Protein AF-A0A7P0TAF7-F1 (afdb_monomer)

Sequence (126 aa):
MALRSAQGDGPTSGHWDGGAEKADFNAKRKKKVAEIHQALNSDPTDVAALRRMAISEGGLLTDEIRRKVWPKLLNVNANDPPPISGKNLRQMSKDYQQVLLDVRRSLRRFPPGHEERRIAKGNRSL

pLDDT: mean 79.85, std 18.71, range [35.69, 97.56]

InterPro domains:
  IPR035969 Rab-GAP-TBC domain superfamily [SSF47923] (37-112)
  IPR045913 GTPase-activating protein TBC20/Gyp8-like [PTHR20913] (26-116)

Secondary structure (DSSP, 8-state):
---PPPPPPPP------HHHHHHHHHHHHHHHHHHHHHHHHSSS--HHHHHHHHHSTT-S--HHHHHHHHHHHTT--TTSPPPPPPTTHHHH-TTHHHHHHHHHHHGGGSPTTSSHHHHHHHSS--

Solvent-accessible surface area (backbone atoms only — not comparable to full-atom values): 8163 Å² total; per-residue (Å²): 139,83,85,79,82,81,84,79,86,74,83,81,78,82,77,79,70,69,62,62,61,55,52,51,51,51,51,52,51,53,52,52,52,52,53,52,52,48,28,68,69,36,88,74,58,37,59,69,56,50,51,52,46,48,73,37,88,80,31,66,86,43,69,76,54,40,72,62,47,49,34,63,76,68,72,46,68,85,87,63,73,77,80,82,75,61,96,54,54,67,82,72,37,88,54,42,69,58,53,53,53,53,52,64,68,47,53,82,76,52,67,90,92,64,61,67,75,54,57,62,59,71,70,67,79,117

Nearest PDB structures (foldseek):
  4hl4-assembly1_A  TM=9.612E-01  e=1.415E-11  Homo sapiens

Structure (mmCIF, N/CA/C/O backbone):
data_AF-A0A7P0TAF7-F1
#
_entry.id   AF-A0A7P0TAF7-F1
#
loop_
_atom_site.group_PDB
_atom_site.id
_atom_site.type_symbol
_atom_site.label_atom_id
_atom_site.label_alt_id
_atom_site.label_comp_id
_atom_site.label_asym_id
_atom_site.label_entity_id
_atom_site.label_seq_id
_atom_site.pdbx_PDB_ins_code
_atom_site.Cartn_x
_atom_site.Cartn_y
_atom_site.Cartn_z
_atom_site.occupancy
_atom_site.B_iso_or_equiv
_atom_site.auth_seq_id
_atom_site.auth_comp_id
_atom_site.auth_asym_id
_atom_site.auth_atom_id
_atom_site.pdbx_PDB_model_num
ATOM 1 N N . MET A 1 1 ? -11.643 -6.475 80.744 1.00 41.31 1 MET A N 1
ATOM 2 C CA . MET A 1 1 ? -10.727 -6.248 79.605 1.00 41.31 1 MET A CA 1
ATOM 3 C C . MET A 1 1 ? -11.207 -7.115 78.451 1.00 41.31 1 MET A C 1
ATOM 5 O O . MET A 1 1 ? -11.115 -8.328 78.553 1.00 41.31 1 MET A O 1
ATOM 9 N N . ALA A 1 2 ? -11.825 -6.516 77.430 1.00 43.91 2 ALA A N 1
ATOM 10 C CA . ALA A 1 2 ? -12.377 -7.231 76.279 1.00 43.91 2 ALA A CA 1
ATOM 11 C C . ALA A 1 2 ? -11.394 -7.147 75.102 1.00 43.91 2 ALA A C 1
ATOM 13 O O . ALA A 1 2 ? -11.045 -6.050 74.665 1.00 43.91 2 ALA A O 1
ATOM 14 N N . LEU A 1 3 ? -10.938 -8.300 74.610 1.00 43.75 3 LEU A N 1
ATOM 15 C CA . LEU A 1 3 ? -10.128 -8.416 73.398 1.00 43.75 3 LEU A CA 1
ATOM 16 C C . LEU A 1 3 ? -11.034 -8.249 72.169 1.00 43.75 3 LEU A C 1
ATOM 18 O O . LEU A 1 3 ? -11.874 -9.099 71.886 1.00 43.75 3 LEU A O 1
ATOM 22 N N . ARG A 1 4 ? -10.868 -7.138 71.443 1.00 44.16 4 ARG A N 1
ATOM 23 C CA . ARG A 1 4 ? -11.457 -6.936 70.111 1.00 44.16 4 ARG A CA 1
ATOM 24 C C . ARG A 1 4 ? -10.593 -7.666 69.085 1.00 44.16 4 ARG A C 1
ATOM 26 O O . ARG A 1 4 ? -9.424 -7.331 68.923 1.00 44.16 4 ARG A O 1
ATOM 33 N N . SER A 1 5 ? -11.181 -8.650 68.409 1.00 48.62 5 SER A N 1
ATOM 34 C CA . SER A 1 5 ? -10.584 -9.304 67.241 1.00 48.62 5 SER A CA 1
ATOM 35 C C . SER A 1 5 ? -10.609 -8.342 66.053 1.00 48.62 5 SER A C 1
ATOM 37 O O . SER A 1 5 ? -11.649 -7.759 65.749 1.00 48.62 5 SER A O 1
ATOM 39 N N . ALA A 1 6 ? -9.458 -8.153 65.410 1.00 51.94 6 ALA A N 1
ATOM 40 C CA . ALA A 1 6 ? -9.327 -7.398 64.172 1.00 51.94 6 ALA A CA 1
ATOM 41 C C . ALA A 1 6 ? -9.612 -8.332 62.988 1.00 51.94 6 ALA A C 1
ATOM 43 O O . ALA A 1 6 ? -8.895 -9.310 62.779 1.00 51.94 6 ALA A O 1
ATOM 44 N N . GLN A 1 7 ? -10.669 -8.037 62.235 1.00 47.78 7 GLN A N 1
ATOM 45 C CA . GLN A 1 7 ? -10.949 -8.674 60.953 1.00 47.78 7 GLN A CA 1
ATOM 46 C C . GLN A 1 7 ? -10.041 -8.021 59.901 1.00 47.78 7 GLN A C 1
ATOM 48 O O . GLN A 1 7 ? -10.075 -6.805 59.730 1.00 47.78 7 GLN A O 1
ATOM 53 N N . GLY A 1 8 ? -9.185 -8.814 59.255 1.00 44.53 8 GLY A N 1
ATOM 54 C CA . GLY A 1 8 ? -8.350 -8.364 58.145 1.00 44.53 8 GLY A CA 1
ATOM 55 C C . GLY A 1 8 ? -9.128 -8.393 56.832 1.00 44.53 8 GLY A C 1
ATOM 56 O O . GLY A 1 8 ? -9.609 -9.453 56.433 1.00 44.53 8 GLY A O 1
ATOM 57 N N . ASP A 1 9 ? -9.220 -7.245 56.167 1.00 51.16 9 ASP A N 1
ATOM 58 C CA . ASP A 1 9 ? -9.657 -7.141 54.777 1.00 51.16 9 ASP A CA 1
ATOM 59 C C . ASP A 1 9 ? -8.516 -7.599 53.855 1.00 51.16 9 ASP A C 1
ATOM 61 O O . ASP A 1 9 ? -7.428 -7.019 53.834 1.00 51.16 9 ASP A O 1
ATOM 65 N N . GLY A 1 10 ? -8.751 -8.689 53.123 1.00 48.09 10 GLY A N 1
ATOM 66 C CA . GLY A 1 10 ? -7.841 -9.196 52.096 1.00 48.09 10 GLY A CA 1
ATOM 67 C C . GLY A 1 10 ? -7.939 -8.387 50.794 1.00 48.09 10 GLY A C 1
ATOM 68 O O . GLY A 1 10 ? -8.992 -7.818 50.499 1.00 48.09 10 GLY A O 1
ATOM 69 N N . PRO A 1 11 ? -6.867 -8.336 49.983 1.00 53.59 11 PRO A N 1
ATOM 70 C CA . PRO A 1 11 ? -6.842 -7.539 48.767 1.00 53.59 11 PRO A CA 1
ATOM 71 C C . PRO A 1 11 ? -7.738 -8.172 47.698 1.00 53.59 11 PRO A C 1
ATOM 73 O O . PRO A 1 11 ? -7.643 -9.365 47.398 1.00 53.59 11 PRO A O 1
ATOM 76 N N . THR A 1 12 ? -8.605 -7.354 47.108 1.00 55.69 12 THR A N 1
ATOM 77 C CA . THR A 1 12 ? -9.433 -7.710 45.959 1.00 55.69 12 THR A CA 1
ATOM 78 C C . THR A 1 12 ? -8.539 -8.138 44.795 1.00 55.69 12 THR A C 1
ATOM 80 O O . THR A 1 12 ? -7.756 -7.366 44.245 1.00 55.69 12 THR A O 1
ATOM 83 N N . SER A 1 13 ? -8.640 -9.417 44.437 1.00 52.50 13 SER A N 1
ATOM 84 C CA . SER A 1 13 ? -8.044 -9.987 43.233 1.00 52.50 13 SER A CA 1
ATOM 85 C C . SER A 1 13 ? -8.578 -9.235 42.011 1.00 52.50 13 SER A C 1
ATOM 87 O O . SER A 1 13 ? -9.760 -9.331 41.681 1.00 52.50 13 SER A O 1
ATOM 89 N N . GLY A 1 14 ? -7.711 -8.451 41.367 1.00 51.97 14 GLY A N 1
ATOM 90 C CA . GLY A 1 14 ? -7.989 -7.800 40.092 1.00 51.97 14 GLY A CA 1
ATOM 91 C C . GLY A 1 14 ? -8.228 -8.852 39.014 1.00 51.97 14 GLY A C 1
ATOM 92 O O . GLY A 1 14 ? -7.288 -9.397 38.438 1.00 51.97 14 GLY A O 1
ATOM 93 N N . HIS A 1 15 ? -9.499 -9.155 38.768 1.00 50.22 15 HIS A N 1
ATOM 94 C CA . HIS A 1 15 ? -9.947 -9.921 37.618 1.00 50.22 15 HIS A CA 1
ATOM 95 C C . HIS A 1 15 ? -9.732 -9.064 36.366 1.00 50.22 15 HIS A C 1
ATOM 97 O O . HIS A 1 15 ? -10.482 -8.126 36.105 1.00 50.22 15 HIS A O 1
ATOM 103 N N . TRP A 1 16 ? -8.665 -9.345 35.621 1.00 59.88 16 TRP A N 1
ATOM 104 C CA . TRP A 1 16 ? -8.382 -8.680 34.353 1.00 59.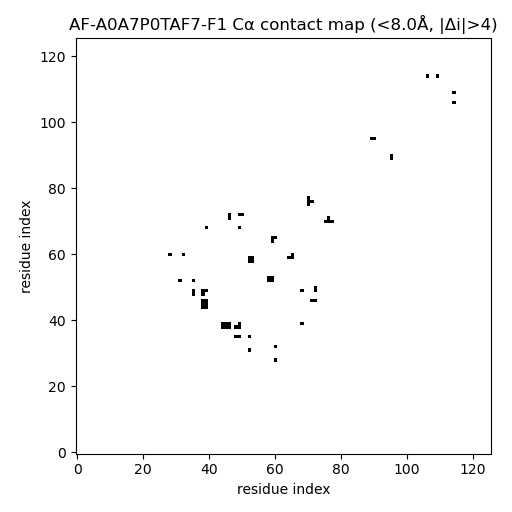88 16 TRP A CA 1
ATOM 105 C C . TRP A 1 16 ? -9.403 -9.135 33.299 1.00 59.88 16 TRP A C 1
ATOM 107 O O . TRP A 1 16 ? -9.260 -10.203 32.703 1.00 59.88 16 TRP A O 1
ATOM 117 N N . ASP A 1 17 ? -10.443 -8.327 33.080 1.00 60.41 17 ASP A N 1
ATOM 118 C CA . ASP A 1 17 ? -11.443 -8.522 32.024 1.00 60.41 17 ASP A CA 1
ATOM 119 C C . ASP A 1 17 ? -10.858 -8.168 30.642 1.00 60.41 17 ASP A C 1
ATOM 121 O O . ASP A 1 17 ? -11.115 -7.119 30.054 1.00 60.41 17 ASP A O 1
ATOM 125 N N . GLY A 1 18 ? -10.030 -9.065 30.100 1.00 60.56 18 GLY A N 1
ATOM 126 C CA . GLY A 1 18 ? -9.445 -8.933 28.758 1.00 60.56 18 GLY A CA 1
ATOM 127 C C . GLY A 1 18 ? -10.444 -9.121 27.602 1.00 60.56 18 GLY A C 1
ATOM 128 O O . GLY A 1 18 ? -10.039 -9.127 26.434 1.00 60.56 18 GLY A O 1
ATOM 129 N N . GLY A 1 19 ? -11.735 -9.332 27.890 1.00 66.94 19 GLY A N 1
ATOM 130 C CA . GLY A 1 19 ? -12.793 -9.489 26.890 1.00 66.94 19 GLY A CA 1
ATOM 131 C C . GLY A 1 19 ? -13.282 -8.152 26.330 1.00 66.94 19 GLY A C 1
ATOM 132 O O . GLY A 1 19 ? -13.412 -8.004 25.110 1.00 66.94 19 GLY A O 1
ATOM 133 N N . ALA A 1 20 ? -13.486 -7.165 27.206 1.00 70.94 20 ALA A N 1
ATOM 134 C CA . ALA A 1 20 ? -13.972 -5.837 26.837 1.00 70.94 20 ALA A CA 1
ATOM 135 C C . ALA A 1 20 ? -12.989 -5.082 25.919 1.00 70.94 20 ALA A C 1
ATOM 137 O O . ALA A 1 20 ? -13.394 -4.513 24.901 1.00 70.94 20 ALA A O 1
ATOM 138 N N . GLU A 1 21 ? -11.685 -5.157 26.203 1.00 69.56 21 GLU A N 1
ATOM 139 C CA . GLU A 1 21 ? -10.643 -4.476 25.417 1.00 69.56 21 GLU A CA 1
ATOM 140 C C . GLU A 1 21 ? -10.536 -5.014 23.978 1.00 69.56 21 GLU A C 1
ATOM 142 O O . GLU A 1 21 ? -10.385 -4.252 23.018 1.00 69.56 21 GLU A O 1
ATOM 147 N N . LYS A 1 22 ? -10.677 -6.335 23.788 1.00 74.50 22 LYS A N 1
ATOM 148 C CA . LYS A 1 22 ? -10.657 -6.959 22.451 1.00 74.50 22 LYS A CA 1
ATOM 149 C C . LYS A 1 22 ? -11.869 -6.564 21.607 1.00 74.50 22 LYS A C 1
ATOM 151 O O . LYS A 1 22 ? -11.740 -6.391 20.390 1.00 74.50 22 LYS A O 1
ATOM 156 N N . ALA A 1 23 ? -13.041 -6.442 22.229 1.00 81.19 23 ALA A N 1
ATOM 157 C CA . ALA A 1 23 ? -14.263 -6.030 21.546 1.00 81.19 23 ALA A CA 1
ATOM 158 C C . ALA A 1 23 ? -14.165 -4.574 21.060 1.00 81.19 23 ALA A C 1
ATOM 160 O O . ALA A 1 23 ? -14.461 -4.302 19.891 1.00 81.19 23 ALA A O 1
ATOM 161 N N . ASP A 1 24 ? -13.668 -3.673 21.912 1.00 85.81 24 ASP A N 1
ATOM 162 C CA . ASP A 1 24 ? -13.436 -2.265 21.570 1.00 85.81 24 ASP A CA 1
ATOM 163 C C . ASP A 1 24 ? -12.419 -2.116 20.424 1.00 85.81 24 ASP A C 1
ATOM 165 O O . ASP A 1 24 ? -12.668 -1.420 19.435 1.00 85.81 24 ASP A O 1
ATOM 169 N N . PHE A 1 25 ? -11.315 -2.869 20.466 1.00 86.06 25 PHE A N 1
ATOM 170 C CA . PHE A 1 25 ? -10.330 -2.875 19.382 1.00 86.06 25 PHE A CA 1
ATOM 171 C C . PHE A 1 25 ? -10.929 -3.312 18.033 1.00 86.06 25 PHE A C 1
ATOM 173 O O . PHE A 1 25 ? -10.682 -2.693 16.993 1.00 86.06 25 PHE A O 1
ATOM 180 N N . ASN A 1 26 ? -11.758 -4.361 18.024 1.00 91.38 26 ASN A N 1
ATOM 181 C CA . ASN A 1 26 ? -12.410 -4.824 16.800 1.00 91.38 26 ASN A CA 1
ATOM 182 C C . ASN A 1 26 ? -13.432 -3.799 16.273 1.00 91.38 26 ASN A C 1
ATOM 184 O O . ASN A 1 26 ? -13.522 -3.580 15.063 1.00 91.38 26 ASN A O 1
ATOM 188 N N . ALA A 1 27 ? -14.168 -3.129 17.164 1.00 93.19 27 ALA A N 1
ATOM 189 C CA . ALA A 1 27 ? -15.086 -2.053 16.795 1.00 93.19 27 ALA A CA 1
ATOM 190 C C . ALA A 1 27 ? -14.341 -0.872 16.147 1.00 93.19 27 ALA A C 1
ATOM 192 O O . ALA A 1 27 ? -14.708 -0.440 15.048 1.00 93.19 27 ALA A O 1
ATOM 193 N N . LYS A 1 28 ? -13.234 -0.423 16.755 1.00 93.00 28 LYS A N 1
ATOM 194 C CA . LYS A 1 28 ? -12.336 0.603 16.195 1.00 93.00 28 LYS A CA 1
ATOM 195 C C . LYS A 1 28 ? -11.817 0.208 14.814 1.00 93.00 28 LYS A C 1
ATOM 197 O O . LYS A 1 28 ? -11.870 1.008 13.878 1.00 93.00 28 LYS A O 1
ATOM 202 N N . ARG A 1 29 ? -11.384 -1.047 14.648 1.00 94.06 29 ARG A N 1
ATOM 203 C CA . ARG A 1 29 ? -10.916 -1.577 13.359 1.00 94.06 29 ARG A CA 1
ATOM 204 C C . ARG A 1 29 ? -12.012 -1.534 12.292 1.00 94.06 29 ARG A C 1
ATOM 206 O O . ARG A 1 29 ? -11.754 -1.059 11.189 1.00 94.06 29 ARG A O 1
ATOM 213 N N . LYS A 1 30 ? -13.229 -1.989 12.606 1.00 95.12 30 LYS A N 1
ATOM 214 C CA . LYS A 1 30 ? -14.374 -1.965 11.675 1.00 95.12 30 LYS A CA 1
ATOM 215 C C . LYS A 1 30 ? -14.733 -0.542 11.249 1.00 95.12 30 LYS A C 1
ATOM 217 O O . LYS A 1 30 ? -14.908 -0.297 10.057 1.00 95.12 30 LYS A O 1
ATOM 222 N N . LYS A 1 31 ? -14.775 0.398 12.198 1.00 95.75 31 LYS A N 1
ATOM 223 C CA . LYS A 1 31 ? -15.021 1.820 11.917 1.00 95.75 31 LYS A CA 1
ATOM 224 C C . LYS A 1 31 ? -13.962 2.396 10.973 1.00 95.75 31 LYS A C 1
ATOM 226 O O . LYS A 1 31 ? -14.305 2.988 9.955 1.00 95.75 31 LYS A O 1
ATOM 231 N N . LYS A 1 32 ? -12.682 2.129 11.247 1.00 95.94 32 LYS A N 1
ATOM 232 C CA . LYS A 1 32 ? -11.558 2.561 10.403 1.00 95.94 32 LYS A CA 1
ATOM 233 C C . LYS A 1 32 ? -11.651 2.016 8.973 1.00 95.94 32 LYS A C 1
ATOM 235 O O . LYS A 1 32 ? -11.397 2.757 8.028 1.00 95.94 32 LYS A O 1
ATOM 240 N N . VAL A 1 33 ? -12.045 0.752 8.792 1.00 96.44 33 VAL A N 1
ATOM 241 C CA . VAL A 1 33 ? -12.296 0.180 7.454 1.00 96.44 33 VAL A CA 1
ATOM 242 C C . VAL A 1 33 ? -13.398 0.955 6.726 1.00 96.44 33 VAL A C 1
ATOM 244 O O . VAL A 1 33 ? -13.202 1.338 5.573 1.00 96.44 33 VAL A O 1
ATOM 247 N N . ALA A 1 34 ? -14.526 1.216 7.391 1.00 96.62 34 ALA A N 1
ATOM 248 C CA . ALA A 1 34 ? -15.650 1.934 6.794 1.00 96.62 34 ALA A CA 1
ATOM 249 C C . ALA A 1 34 ? -15.262 3.354 6.347 1.00 96.62 34 ALA A C 1
ATOM 251 O O . ALA A 1 34 ? -1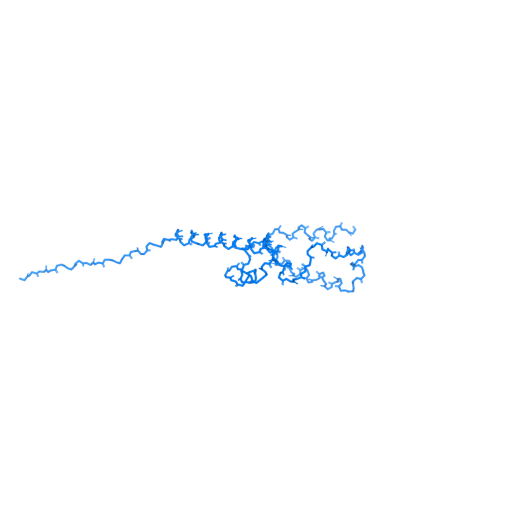5.546 3.730 5.213 1.00 96.62 34 ALA A O 1
ATOM 252 N N . GLU A 1 35 ? -14.539 4.102 7.185 1.00 96.50 35 GLU A N 1
ATOM 253 C CA . GLU A 1 35 ? -14.060 5.453 6.858 1.00 96.50 35 GLU A CA 1
ATOM 254 C C . GLU A 1 35 ? -13.094 5.458 5.664 1.00 96.50 35 GLU A C 1
ATOM 256 O O . GLU A 1 35 ? -13.190 6.313 4.785 1.00 96.50 35 GLU A O 1
ATOM 261 N N . ILE A 1 36 ? -12.189 4.474 5.579 1.00 96.94 36 ILE A N 1
ATOM 262 C CA . ILE A 1 36 ? -11.281 4.346 4.430 1.00 96.94 36 ILE A CA 1
ATOM 263 C C . ILE A 1 36 ? -12.067 4.069 3.143 1.00 96.94 36 ILE A C 1
ATOM 265 O O . ILE A 1 36 ? -11.775 4.663 2.105 1.00 96.94 36 ILE A O 1
ATOM 269 N N . HIS A 1 37 ? -13.062 3.179 3.191 1.00 96.81 37 HIS A N 1
ATOM 270 C CA . HIS A 1 37 ? -13.911 2.900 2.033 1.00 96.81 37 HIS A CA 1
ATOM 271 C C . HIS A 1 37 ? -14.746 4.108 1.621 1.00 96.81 37 HIS A C 1
ATOM 273 O O . HIS A 1 37 ? -14.869 4.367 0.427 1.00 96.81 37 HIS A O 1
ATOM 279 N N . GLN A 1 38 ? -15.271 4.860 2.587 1.00 97.25 38 GLN A N 1
ATOM 280 C CA . GLN A 1 38 ? -15.983 6.103 2.322 1.00 97.25 38 GLN A CA 1
ATOM 281 C C . GLN A 1 38 ? -15.074 7.097 1.591 1.00 97.25 38 GLN A C 1
ATOM 283 O O . GLN A 1 38 ? -15.424 7.538 0.504 1.00 97.25 38 GLN A O 1
ATOM 288 N N . ALA A 1 39 ? -13.875 7.364 2.119 1.00 96.81 39 ALA A N 1
ATOM 289 C CA . ALA A 1 39 ? -12.919 8.287 1.506 1.00 96.81 39 ALA A CA 1
ATOM 290 C C . ALA A 1 39 ? -12.481 7.861 0.092 1.00 96.81 39 ALA A C 1
ATOM 292 O O . ALA A 1 39 ? -12.291 8.712 -0.777 1.00 96.81 39 ALA A O 1
ATOM 293 N N . LEU A 1 40 ? -12.331 6.550 -0.149 1.00 94.75 40 LEU A N 1
ATOM 294 C CA . LEU A 1 40 ? -12.013 5.994 -1.471 1.00 94.75 40 LEU A CA 1
ATOM 295 C C . LEU A 1 40 ? -13.143 6.177 -2.491 1.00 94.75 40 LEU A C 1
ATOM 297 O O . LEU A 1 40 ? -12.850 6.323 -3.676 1.00 94.75 40 LEU A O 1
ATOM 301 N N . ASN A 1 41 ? -14.397 6.126 -2.040 1.00 95.25 41 ASN A N 1
ATOM 302 C CA . ASN A 1 41 ? -15.584 6.189 -2.893 1.00 95.25 41 ASN A CA 1
ATOM 303 C C . ASN A 1 41 ? -16.147 7.615 -3.048 1.00 95.25 41 ASN A C 1
ATOM 305 O O . ASN A 1 41 ? -17.085 7.801 -3.818 1.00 95.25 41 ASN A O 1
ATOM 309 N N . SER A 1 42 ? -15.608 8.603 -2.328 1.00 95.31 42 SER A N 1
ATOM 310 C CA . SER A 1 42 ? -15.939 10.019 -2.523 1.00 95.31 42 SER A CA 1
ATOM 311 C C . SER A 1 42 ? -15.504 10.518 -3.904 1.00 95.31 42 SER A C 1
ATOM 313 O O . SER A 1 42 ? -14.486 10.066 -4.438 1.00 95.31 42 SER A O 1
ATOM 315 N N . ASP A 1 43 ? -16.238 11.498 -4.436 1.00 90.69 43 ASP A N 1
ATOM 316 C CA . ASP A 1 43 ? -15.902 12.204 -5.673 1.00 90.69 43 ASP A CA 1
ATOM 317 C C . ASP A 1 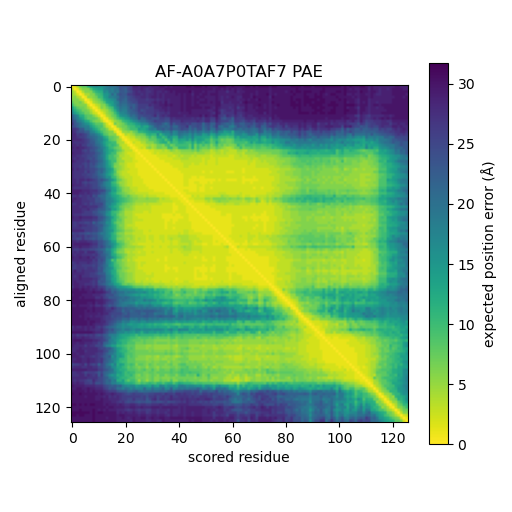43 ? -15.806 13.725 -5.419 1.00 90.69 43 ASP A C 1
ATOM 319 O O . ASP A 1 43 ? -16.829 14.354 -5.133 1.00 90.69 43 ASP A O 1
ATOM 323 N N . PRO A 1 44 ? -14.600 14.329 -5.448 1.00 90.88 44 PRO A N 1
ATOM 324 C CA . PRO A 1 44 ? -13.299 13.686 -5.648 1.00 90.88 44 PRO A CA 1
ATOM 325 C C . PRO A 1 44 ? -12.880 12.818 -4.446 1.00 90.88 44 PRO A C 1
ATOM 327 O O . PRO A 1 44 ? -13.326 13.025 -3.316 1.00 90.88 44 PRO A O 1
ATOM 330 N N . THR A 1 45 ? -11.979 11.854 -4.675 1.00 93.88 45 THR A N 1
ATOM 331 C CA . THR A 1 45 ? -11.432 10.991 -3.609 1.00 93.88 45 THR A CA 1
ATOM 332 C C . THR A 1 45 ? -10.848 11.837 -2.473 1.00 93.88 45 THR A C 1
ATOM 334 O O . THR A 1 45 ? -9.990 12.688 -2.714 1.00 93.88 45 THR A O 1
ATOM 337 N N . ASP A 1 46 ? -11.237 11.563 -1.223 1.00 96.75 46 ASP A N 1
ATOM 338 C CA . ASP A 1 46 ? -10.742 12.309 -0.058 1.00 96.75 46 ASP A CA 1
ATOM 339 C C . ASP A 1 46 ? -9.340 11.823 0.350 1.00 96.75 46 ASP A C 1
ATOM 341 O O . ASP A 1 46 ? -9.136 11.060 1.300 1.00 96.75 46 ASP A O 1
ATOM 345 N N . VAL A 1 47 ? -8.331 12.277 -0.396 1.00 96.38 47 VAL A N 1
ATOM 346 C CA . VAL A 1 47 ? -6.919 11.948 -0.150 1.00 96.38 47 VAL A CA 1
ATOM 347 C C . VAL A 1 47 ? -6.457 12.451 1.225 1.00 96.38 47 VAL A C 1
ATOM 349 O O . VAL A 1 47 ? -5.600 11.825 1.855 1.00 96.38 47 VAL A O 1
ATOM 352 N N . ALA A 1 48 ? -7.031 13.546 1.734 1.00 97.00 48 ALA A N 1
ATOM 353 C CA . ALA A 1 48 ? -6.684 14.080 3.046 1.00 97.00 48 ALA A CA 1
ATOM 354 C C . ALA A 1 48 ? -7.120 13.128 4.170 1.00 97.00 48 ALA A C 1
ATOM 356 O O . ALA A 1 48 ? -6.328 12.856 5.078 1.00 97.00 48 ALA A O 1
ATOM 357 N N . ALA A 1 49 ? -8.329 12.564 4.091 1.00 96.81 49 ALA A N 1
ATOM 358 C CA . ALA A 1 49 ? -8.765 11.502 4.993 1.00 96.81 49 ALA A CA 1
ATOM 359 C C . ALA A 1 49 ? -7.870 10.267 4.882 1.00 96.81 49 ALA A C 1
ATOM 361 O O . ALA A 1 49 ? -7.394 9.775 5.905 1.00 96.81 49 ALA A O 1
ATOM 362 N N . LEU A 1 50 ? -7.548 9.814 3.666 1.00 96.75 50 LEU A N 1
ATOM 363 C CA . LEU A 1 50 ? -6.659 8.662 3.470 1.00 96.75 50 LEU A CA 1
ATOM 364 C C . LEU A 1 50 ? -5.283 8.862 4.123 1.00 96.75 50 LEU A C 1
ATOM 366 O O . LEU A 1 50 ? -4.765 7.934 4.749 1.00 96.75 50 LEU A O 1
ATOM 370 N N . ARG A 1 51 ? -4.713 10.074 4.054 1.00 97.56 51 ARG A N 1
ATOM 371 C CA . ARG A 1 51 ? -3.466 10.425 4.758 1.00 97.56 51 ARG A CA 1
ATOM 372 C C . ARG A 1 51 ? -3.623 10.323 6.273 1.00 97.56 51 ARG A C 1
ATOM 374 O O . ARG A 1 51 ? -2.789 9.690 6.917 1.00 97.56 51 ARG A O 1
ATOM 381 N N . ARG A 1 52 ? -4.695 10.890 6.842 1.00 97.56 52 ARG A N 1
ATOM 382 C CA . ARG A 1 52 ? -4.971 10.795 8.288 1.00 97.56 52 ARG A CA 1
ATOM 383 C C . ARG A 1 52 ? -5.102 9.337 8.739 1.00 97.56 52 ARG A C 1
ATOM 385 O O . ARG A 1 52 ? -4.512 8.966 9.749 1.00 97.56 52 ARG A O 1
ATOM 392 N N . MET A 1 53 ? -5.796 8.494 7.970 1.00 96.56 53 MET A N 1
ATOM 393 C CA . MET A 1 53 ? -5.963 7.070 8.298 1.00 96.56 53 MET A CA 1
ATOM 394 C C . MET A 1 53 ? -4.668 6.259 8.171 1.00 96.56 53 MET A C 1
ATOM 396 O O . MET A 1 53 ? -4.474 5.303 8.922 1.00 96.56 53 MET A O 1
ATOM 400 N N . ALA A 1 54 ? -3.787 6.627 7.238 1.00 96.94 54 ALA A N 1
ATOM 401 C CA . ALA A 1 54 ? -2.487 5.984 7.066 1.00 96.94 54 ALA A CA 1
ATOM 402 C C . ALA A 1 54 ? -1.494 6.329 8.190 1.00 96.94 54 ALA A C 1
ATOM 404 O O . ALA A 1 54 ? -0.665 5.488 8.527 1.00 96.94 54 ALA A O 1
ATOM 405 N N . ILE A 1 55 ? -1.587 7.536 8.760 1.00 97.19 55 ILE A N 1
ATOM 406 C CA . ILE A 1 55 ? -0.726 8.011 9.858 1.00 97.19 55 ILE A CA 1
ATOM 407 C C . ILE A 1 55 ? -1.263 7.575 11.228 1.00 97.19 55 ILE A C 1
ATOM 409 O O . ILE A 1 55 ? -0.481 7.347 12.147 1.00 97.19 55 ILE A O 1
ATOM 413 N N . SER A 1 56 ? -2.587 7.456 11.383 1.00 95.81 56 SER A N 1
ATOM 414 C CA . SER A 1 56 ? -3.191 7.044 12.653 1.00 95.81 56 SER A CA 1
ATOM 415 C C . SER A 1 56 ? -2.853 5.598 13.021 1.00 95.81 56 SER A C 1
ATOM 417 O O . SER A 1 56 ? -2.490 4.790 12.166 1.00 95.81 56 SER A O 1
ATOM 419 N N . GLU A 1 57 ? -3.007 5.266 14.305 1.00 94.12 57 GLU A N 1
ATOM 420 C CA . GLU A 1 57 ? -2.635 3.977 14.897 1.00 94.12 57 GLU A CA 1
ATOM 421 C C . GLU A 1 57 ? -3.035 2.762 14.035 1.00 94.12 57 GLU A C 1
ATOM 423 O O . GLU A 1 57 ? -4.141 2.681 13.485 1.00 94.12 57 GLU A O 1
ATOM 428 N N . GLY A 1 58 ? -2.098 1.825 13.868 1.00 92.31 58 GLY A N 1
ATOM 429 C CA . GLY A 1 58 ? -2.260 0.638 13.020 1.00 92.31 58 GLY A CA 1
ATOM 430 C C . GLY A 1 58 ? -2.227 0.904 11.507 1.00 92.31 58 GLY A C 1
ATOM 431 O O . GLY A 1 58 ? -2.269 -0.049 10.729 1.00 92.31 58 GLY A O 1
ATOM 432 N N . GLY A 1 59 ? -2.142 2.167 11.073 1.00 95.94 59 GLY A N 1
ATOM 433 C CA . GLY A 1 59 ? -2.028 2.568 9.672 1.00 95.94 59 GLY A CA 1
ATOM 434 C C . GLY A 1 59 ? -3.120 1.975 8.779 1.00 95.94 59 GLY A C 1
ATOM 435 O O . GLY A 1 59 ? -4.291 1.899 9.154 1.00 95.94 59 GLY A O 1
ATOM 436 N N . LEU A 1 60 ? -2.743 1.539 7.575 1.00 95.88 60 LEU A N 1
ATOM 437 C CA . LEU A 1 60 ? -3.650 0.852 6.653 1.00 95.88 60 LEU A CA 1
ATOM 438 C C . LEU A 1 60 ? -3.727 -0.648 6.978 1.00 95.88 60 LEU A C 1
ATOM 440 O O . LEU A 1 60 ? -2.747 -1.387 6.847 1.00 95.88 60 LEU A O 1
ATOM 444 N N . LEU A 1 61 ? -4.930 -1.082 7.355 1.00 94.25 61 LEU A N 1
ATOM 445 C CA . LEU A 1 61 ? -5.185 -2.328 8.085 1.00 94.25 61 LEU A CA 1
ATOM 446 C C . LEU A 1 61 ? -4.879 -3.623 7.324 1.00 94.25 61 LEU A C 1
ATOM 448 O O . LEU A 1 61 ? -4.560 -4.626 7.956 1.00 94.25 61 LEU A O 1
ATOM 452 N N . THR A 1 62 ? -5.021 -3.637 5.998 1.00 94.88 62 THR A N 1
ATOM 453 C CA . THR A 1 62 ? -4.813 -4.841 5.180 1.00 94.88 62 THR A CA 1
ATOM 454 C C . THR A 1 62 ? -4.156 -4.511 3.849 1.00 94.88 62 THR A C 1
ATOM 456 O O . THR A 1 62 ? -4.208 -3.374 3.369 1.00 94.88 62 THR A O 1
ATOM 459 N N . ASP A 1 63 ? -3.555 -5.523 3.231 1.00 94.50 63 ASP A N 1
ATOM 460 C CA . ASP A 1 63 ? -2.936 -5.420 1.913 1.00 94.50 63 ASP A CA 1
ATOM 461 C C . ASP A 1 63 ? -3.972 -5.033 0.844 1.00 94.50 63 ASP A C 1
ATOM 463 O O . ASP A 1 63 ? -3.671 -4.236 -0.039 1.00 94.50 63 ASP A O 1
ATOM 467 N N . GLU A 1 64 ? -5.213 -5.521 0.950 1.00 94.62 64 GLU A N 1
ATOM 468 C CA . GLU A 1 64 ? -6.339 -5.176 0.063 1.00 94.62 64 GLU A CA 1
ATOM 469 C C . GLU A 1 64 ? -6.603 -3.673 0.056 1.00 94.62 64 GLU A C 1
ATOM 471 O O . GLU A 1 64 ? -6.794 -3.073 -1.003 1.00 94.62 64 GLU A O 1
ATOM 476 N N . ILE A 1 65 ? -6.600 -3.066 1.245 1.00 95.75 65 ILE A N 1
ATOM 477 C CA . ILE A 1 65 ? -6.769 -1.626 1.406 1.00 95.75 65 ILE A CA 1
ATOM 478 C C . ILE A 1 65 ? -5.545 -0.901 0.843 1.00 95.75 65 ILE A C 1
ATOM 480 O O . ILE A 1 65 ? -5.695 0.042 0.067 1.00 95.75 65 ILE A O 1
ATOM 484 N N . ARG A 1 66 ? -4.329 -1.357 1.173 1.00 96.06 66 ARG A N 1
ATOM 485 C CA . ARG A 1 66 ? -3.082 -0.731 0.701 1.00 96.06 66 ARG A CA 1
ATOM 486 C C . ARG A 1 66 ? -2.974 -0.715 -0.822 1.00 96.06 66 ARG A C 1
ATOM 488 O O . ARG A 1 66 ? -2.625 0.325 -1.373 1.00 96.06 66 ARG A O 1
ATOM 495 N N . ARG A 1 67 ? -3.379 -1.793 -1.507 1.00 94.44 67 ARG A N 1
ATOM 496 C CA . ARG A 1 67 ? -3.433 -1.859 -2.981 1.00 94.44 67 ARG A CA 1
ATOM 497 C C . ARG A 1 67 ? -4.294 -0.752 -3.605 1.00 94.44 67 ARG A C 1
ATOM 499 O O . ARG A 1 67 ? -3.984 -0.310 -4.703 1.00 94.44 67 ARG A O 1
ATOM 506 N N . LYS A 1 68 ? -5.347 -0.291 -2.918 1.00 93.62 68 LYS A N 1
ATOM 507 C CA . LYS A 1 68 ? -6.235 0.788 -3.393 1.00 93.62 68 LYS A CA 1
ATOM 508 C C . LYS A 1 68 ? -5.767 2.178 -2.963 1.00 93.62 68 LYS A C 1
ATOM 510 O O . LYS A 1 68 ? -5.851 3.124 -3.738 1.00 93.62 68 LYS A O 1
ATOM 515 N N . VAL A 1 69 ? -5.286 2.305 -1.727 1.00 95.81 69 VAL A N 1
ATOM 516 C CA . VAL A 1 69 ? -4.960 3.600 -1.112 1.00 95.81 69 VAL A CA 1
ATOM 517 C C . VAL A 1 69 ? -3.581 4.114 -1.531 1.00 95.81 69 VAL A C 1
ATOM 519 O O . VAL A 1 69 ? -3.445 5.305 -1.800 1.00 95.81 69 VAL A O 1
ATOM 522 N N . TRP A 1 70 ? -2.557 3.257 -1.625 1.00 96.00 70 TRP A N 1
ATOM 523 C CA . TRP A 1 70 ? -1.198 3.698 -1.971 1.00 96.00 70 TRP A CA 1
ATOM 524 C C . TRP A 1 70 ? -1.106 4.423 -3.319 1.00 96.00 70 TRP A C 1
ATOM 526 O O . TRP A 1 70 ? -0.482 5.484 -3.340 1.00 96.00 70 TRP A O 1
ATOM 536 N N . PRO A 1 71 ? -1.757 3.964 -4.409 1.00 94.50 71 PRO A N 1
ATOM 537 C CA . PRO A 1 71 ? -1.751 4.709 -5.665 1.00 94.50 71 PRO A CA 1
ATOM 538 C C . PRO A 1 71 ? -2.301 6.134 -5.531 1.00 94.50 71 PRO A C 1
ATOM 540 O O . PRO A 1 71 ? -1.736 7.071 -6.086 1.00 94.50 71 PRO A O 1
ATOM 543 N N . LYS A 1 72 ? -3.359 6.317 -4.727 1.00 94.19 72 LYS A N 1
ATOM 544 C CA . LYS A 1 72 ? -3.964 7.632 -4.463 1.00 94.19 72 LYS A CA 1
ATOM 545 C C . LYS A 1 72 ? -3.038 8.536 -3.649 1.00 94.19 72 LYS A C 1
ATOM 547 O O . LYS A 1 72 ? -2.935 9.718 -3.946 1.00 94.19 72 LYS A O 1
ATOM 552 N N . LEU A 1 73 ? -2.340 7.984 -2.654 1.00 95.81 73 LEU A N 1
ATOM 553 C CA . LEU A 1 73 ? -1.380 8.735 -1.835 1.00 95.81 73 LEU A CA 1
ATOM 554 C C . LEU A 1 73 ? -0.117 9.137 -2.610 1.00 95.81 73 LEU A C 1
ATOM 556 O O . LEU A 1 73 ? 0.433 10.203 -2.354 1.00 95.81 73 LEU A O 1
ATOM 560 N N . LEU A 1 74 ? 0.336 8.291 -3.538 1.00 94.19 74 LEU A N 1
ATOM 561 C CA . LEU A 1 74 ? 1.501 8.542 -4.394 1.00 94.19 74 LEU A CA 1
ATOM 562 C C . LEU A 1 74 ? 1.156 9.338 -5.660 1.00 94.19 74 LEU A C 1
ATOM 564 O O . LEU A 1 74 ? 2.053 9.654 -6.434 1.00 94.19 74 LEU A O 1
ATOM 568 N N . ASN A 1 75 ? -0.127 9.645 -5.873 1.00 91.88 75 ASN A N 1
ATOM 569 C CA . ASN A 1 75 ? -0.637 10.278 -7.085 1.00 91.88 75 ASN A CA 1
ATOM 570 C C . ASN A 1 75 ? -0.212 9.541 -8.375 1.00 91.88 75 ASN A C 1
ATOM 572 O O . ASN A 1 75 ? 0.172 10.160 -9.364 1.00 91.88 75 ASN A O 1
ATOM 576 N N . VAL A 1 76 ? -0.262 8.204 -8.353 1.00 90.00 76 VAL A N 1
ATOM 577 C CA . VAL A 1 76 ? 0.054 7.345 -9.505 1.00 90.00 76 VAL A CA 1
ATOM 578 C C . VAL A 1 76 ? -1.207 6.681 -10.046 1.00 90.00 76 VAL A C 1
ATOM 580 O O . VAL A 1 76 ? -2.073 6.229 -9.290 1.00 90.00 76 VAL A O 1
ATOM 583 N N . ASN A 1 77 ? -1.310 6.595 -11.372 1.00 81.81 77 ASN A N 1
ATOM 584 C CA . ASN A 1 77 ? -2.408 5.895 -12.021 1.00 81.81 77 ASN A CA 1
ATOM 585 C C . ASN A 1 77 ? -2.138 4.384 -12.017 1.00 81.81 77 ASN A C 1
ATOM 587 O O . ASN A 1 77 ? -1.240 3.906 -12.700 1.00 81.81 77 ASN A O 1
ATOM 591 N N . ALA A 1 78 ? -2.931 3.621 -11.263 1.00 76.44 78 ALA A N 1
ATOM 592 C CA . ALA A 1 78 ? -2.791 2.165 -11.206 1.00 76.44 78 ALA A CA 1
ATOM 593 C C . ALA A 1 78 ? -3.223 1.451 -12.504 1.00 76.44 78 ALA A C 1
ATOM 595 O O . ALA A 1 78 ? -2.919 0.272 -12.670 1.00 76.44 78 ALA A O 1
ATOM 596 N N . ASN A 1 79 ? -3.930 2.144 -13.403 1.00 79.38 79 ASN A N 1
ATOM 597 C CA . ASN A 1 79 ? -4.423 1.582 -14.662 1.00 79.38 79 ASN A CA 1
ATOM 598 C C . ASN A 1 79 ? -3.422 1.703 -15.816 1.00 79.38 79 ASN A C 1
ATOM 600 O O . ASN A 1 79 ? -3.705 1.197 -16.897 1.00 79.38 79 ASN A O 1
ATOM 604 N N . ASP A 1 80 ? -2.285 2.366 -15.599 1.00 79.88 80 ASP A N 1
ATOM 605 C CA . ASP A 1 80 ? -1.247 2.543 -16.613 1.00 79.88 80 ASP A CA 1
ATOM 606 C C . ASP A 1 80 ? -0.009 1.711 -16.239 1.00 79.88 80 ASP A C 1
ATOM 608 O O . ASP A 1 80 ? 0.895 2.197 -15.549 1.00 79.88 80 ASP A O 1
ATOM 612 N N . PRO A 1 81 ? 0.003 0.404 -16.565 1.00 75.25 81 PRO A N 1
ATOM 613 C CA . PRO A 1 81 ? 1.148 -0.436 -16.271 1.00 75.25 81 PRO A CA 1
ATOM 614 C C . PRO A 1 81 ? 2.353 0.007 -17.113 1.00 75.25 81 PRO A C 1
ATOM 616 O O . PRO A 1 81 ? 2.202 0.309 -18.298 1.00 75.25 81 PRO A O 1
ATOM 619 N N . PRO A 1 82 ? 3.574 -0.019 -16.548 1.00 80.06 82 PRO A N 1
ATOM 620 C CA . PRO A 1 82 ? 4.764 0.275 -17.328 1.00 80.06 82 PRO A CA 1
ATOM 621 C C . PRO A 1 82 ? 4.908 -0.724 -18.491 1.00 80.06 82 PRO A C 1
ATOM 623 O O . PRO A 1 82 ? 4.482 -1.880 -18.365 1.00 80.06 82 PRO A O 1
ATOM 626 N N . PRO A 1 83 ? 5.551 -0.321 -19.603 1.00 79.06 83 PRO A N 1
ATOM 627 C CA . PRO A 1 83 ? 5.778 -1.197 -20.743 1.00 79.06 83 PRO A CA 1
ATOM 628 C C . PRO A 1 83 ? 6.438 -2.511 -20.323 1.00 79.06 83 PRO A C 1
ATOM 630 O O . PRO A 1 83 ? 7.385 -2.524 -19.529 1.00 79.06 83 PRO A O 1
ATOM 633 N N . ILE A 1 84 ? 5.955 -3.624 -20.881 1.00 74.31 84 ILE A N 1
ATOM 634 C CA . ILE A 1 84 ? 6.532 -4.947 -20.632 1.00 74.31 84 ILE A CA 1
ATOM 635 C C . ILE A 1 84 ? 8.007 -4.903 -21.029 1.00 74.31 84 ILE A C 1
ATOM 637 O O . ILE A 1 84 ? 8.352 -4.625 -22.178 1.00 74.31 84 ILE A O 1
ATOM 641 N N . SER A 1 85 ? 8.889 -5.172 -20.068 1.00 76.56 85 SER A N 1
ATOM 642 C CA . SER A 1 85 ? 10.324 -5.162 -20.324 1.00 76.56 85 SER A CA 1
ATOM 643 C C . SER A 1 85 ? 10.707 -6.240 -21.344 1.00 76.56 85 SER A C 1
ATOM 645 O O . SER A 1 85 ? 10.180 -7.353 -21.319 1.00 76.56 85 SER A O 1
ATOM 647 N N . GLY A 1 86 ? 11.642 -5.916 -22.241 1.00 75.62 86 GLY A N 1
ATOM 648 C CA . GLY A 1 86 ? 12.084 -6.825 -23.299 1.00 75.62 86 GLY A CA 1
ATOM 649 C C . GLY A 1 86 ? 12.669 -8.139 -22.766 1.00 75.62 86 GLY A C 1
ATOM 650 O O . GLY A 1 86 ? 13.253 -8.185 -21.680 1.00 75.62 86 GLY A O 1
ATOM 651 N N . LYS A 1 87 ? 12.561 -9.211 -23.567 1.00 74.56 87 LYS A N 1
ATOM 652 C CA . LYS A 1 87 ? 12.983 -10.582 -23.205 1.00 74.56 87 LYS A CA 1
ATOM 653 C C . LYS A 1 87 ? 14.444 -10.685 -22.729 1.00 74.56 87 LYS A C 1
ATOM 655 O O . LYS A 1 87 ? 14.757 -11.592 -21.965 1.00 74.56 87 LYS A O 1
ATOM 660 N N . ASN A 1 88 ? 15.301 -9.735 -23.119 1.00 79.00 88 ASN A N 1
ATOM 661 C CA . ASN A 1 88 ? 16.737 -9.732 -22.826 1.00 79.00 88 ASN A CA 1
ATOM 662 C C . ASN A 1 88 ? 17.160 -8.804 -21.669 1.00 79.00 88 ASN A C 1
ATOM 664 O O . ASN A 1 88 ? 18.349 -8.536 -21.503 1.00 79.00 88 ASN A O 1
ATOM 668 N N . LEU A 1 89 ? 16.218 -8.291 -20.862 1.00 81.00 89 LEU A N 1
ATOM 669 C CA . LEU A 1 89 ? 16.519 -7.309 -19.807 1.00 81.00 89 LEU A CA 1
ATOM 670 C C . LEU A 1 89 ? 17.636 -7.777 -18.857 1.00 81.00 89 LEU A C 1
ATOM 672 O O . LEU A 1 89 ? 18.463 -6.977 -18.428 1.00 81.00 89 LEU A O 1
ATOM 676 N N . ARG A 1 90 ? 17.683 -9.080 -18.552 1.00 80.31 90 ARG A N 1
ATOM 677 C CA . ARG A 1 90 ? 18.711 -9.659 -17.675 1.00 80.31 90 ARG A CA 1
ATOM 678 C C . ARG A 1 90 ? 20.092 -9.663 -18.323 1.00 80.31 90 ARG A C 1
ATOM 680 O O . ARG A 1 90 ? 21.050 -9.305 -17.656 1.00 80.31 90 ARG A O 1
ATOM 687 N N . GLN A 1 91 ? 20.189 -10.040 -19.600 1.00 81.06 91 GLN A N 1
ATOM 688 C CA . GLN A 1 91 ? 21.458 -10.063 -20.336 1.00 81.06 91 GLN A CA 1
ATOM 689 C C . GLN A 1 91 ? 21.980 -8.651 -20.627 1.00 81.06 91 GLN A C 1
ATOM 691 O O . GLN A 1 91 ? 23.185 -8.441 -20.688 1.00 81.06 91 GLN A O 1
ATOM 696 N N . MET A 1 92 ? 21.078 -7.683 -20.801 1.00 82.38 92 MET A N 1
ATOM 697 C CA . MET A 1 92 ? 21.432 -6.291 -21.094 1.00 82.38 92 MET A CA 1
ATOM 698 C C . MET A 1 92 ? 21.775 -5.472 -19.842 1.00 82.38 92 MET A C 1
ATOM 700 O O . MET A 1 92 ? 22.369 -4.400 -19.953 1.00 82.38 92 MET A O 1
ATOM 704 N N . SER A 1 93 ? 21.389 -5.938 -18.651 1.00 86.12 93 SER A N 1
ATOM 705 C CA . SER A 1 93 ? 21.616 -5.210 -17.403 1.00 86.12 93 SER A CA 1
ATOM 706 C C . SER A 1 93 ? 23.036 -5.433 -16.884 1.00 86.12 93 SER A C 1
ATOM 708 O O . SER A 1 93 ? 23.400 -6.538 -16.483 1.00 86.12 93 SER A O 1
ATOM 710 N N . LYS A 1 94 ? 23.823 -4.353 -16.821 1.00 92.62 94 LYS A N 1
ATOM 711 C CA . LYS A 1 94 ? 25.169 -4.356 -16.221 1.00 92.62 94 LYS A CA 1
ATOM 712 C C . LYS A 1 94 ? 25.144 -4.700 -14.726 1.00 92.62 94 LYS A C 1
ATOM 714 O O . LYS A 1 94 ? 26.087 -5.298 -14.220 1.00 92.62 94 LYS A O 1
ATOM 719 N N . ASP A 1 95 ? 24.036 -4.398 -14.052 1.00 92.44 95 ASP A N 1
ATOM 720 C CA . ASP A 1 95 ? 23.872 -4.585 -12.608 1.00 92.44 95 ASP A CA 1
ATOM 721 C C . ASP A 1 95 ? 23.276 -5.948 -12.237 1.00 92.44 95 ASP A C 1
ATOM 723 O O . ASP A 1 95 ? 23.041 -6.224 -11.060 1.00 92.44 95 A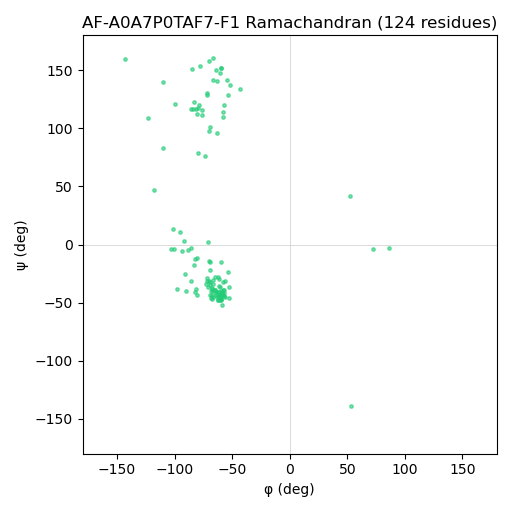SP A O 1
ATOM 727 N N . TYR A 1 96 ? 23.026 -6.826 -13.215 1.00 91.25 96 TYR A N 1
ATOM 728 C CA . TYR A 1 96 ? 22.337 -8.097 -12.984 1.00 91.25 96 TYR A CA 1
ATOM 729 C C . TYR A 1 96 ? 22.969 -8.932 -11.859 1.00 91.25 96 TYR A C 1
ATOM 731 O O . TYR A 1 96 ? 22.258 -9.428 -10.982 1.00 91.25 96 TYR A O 1
ATOM 739 N N . GLN A 1 97 ? 24.301 -9.061 -11.854 1.00 91.00 97 GLN A N 1
ATOM 740 C CA . GLN A 1 97 ? 25.018 -9.816 -10.820 1.00 91.00 97 GLN A CA 1
ATOM 741 C C . GLN A 1 97 ? 24.821 -9.201 -9.429 1.00 91.00 97 GLN A C 1
ATOM 743 O O . GLN A 1 97 ? 24.582 -9.927 -8.465 1.00 91.00 97 GLN A O 1
ATOM 748 N N . GLN A 1 98 ? 24.841 -7.871 -9.330 1.00 94.31 98 GLN A N 1
ATOM 749 C CA . GLN A 1 98 ? 24.639 -7.166 -8.069 1.00 94.31 98 GLN A CA 1
ATOM 750 C C . GLN A 1 98 ? 23.205 -7.346 -7.552 1.00 94.31 98 GLN A C 1
ATOM 752 O O . GLN A 1 98 ? 23.004 -7.751 -6.406 1.00 94.31 98 GLN A O 1
ATOM 757 N N . VAL A 1 99 ? 22.206 -7.162 -8.423 1.00 92.88 99 VAL A N 1
ATOM 758 C CA . VAL A 1 99 ? 20.790 -7.386 -8.091 1.00 92.88 99 VAL A CA 1
ATOM 759 C C . VAL A 1 99 ? 20.565 -8.818 -7.602 1.00 92.88 99 VAL A C 1
ATOM 761 O O . VAL A 1 99 ? 19.855 -9.033 -6.620 1.00 92.88 99 VAL A O 1
ATOM 764 N N . LEU A 1 100 ? 21.187 -9.811 -8.244 1.00 89.81 100 LEU A N 1
ATOM 765 C CA . LEU A 1 100 ? 21.072 -11.210 -7.836 1.00 89.81 100 LEU A CA 1
ATOM 766 C C . LEU A 1 100 ? 21.606 -11.445 -6.415 1.00 89.81 100 LEU A C 1
ATOM 768 O O . LEU A 1 100 ? 20.963 -12.151 -5.630 1.00 89.81 100 LEU A O 1
ATOM 772 N N . LEU A 1 101 ? 22.759 -10.865 -6.077 1.00 93.31 101 LEU A N 1
ATOM 773 C CA . LEU A 1 101 ? 23.345 -10.979 -4.741 1.00 93.31 101 LEU A CA 1
ATOM 774 C C . LEU A 1 101 ? 22.440 -10.346 -3.678 1.00 93.31 101 LEU A C 1
ATOM 776 O O . LEU A 1 101 ? 22.178 -10.968 -2.644 1.00 93.31 101 LEU A O 1
ATOM 780 N N . ASP A 1 102 ? 21.909 -9.155 -3.943 1.00 92.56 102 ASP A N 1
ATOM 781 C CA . ASP A 1 102 ? 21.073 -8.434 -2.981 1.00 92.56 102 ASP A CA 1
ATOM 782 C C . ASP A 1 102 ? 19.701 -9.092 -2.799 1.00 92.56 102 ASP A C 1
ATOM 784 O O . ASP A 1 102 ? 19.216 -9.222 -1.669 1.00 92.56 102 ASP A O 1
ATOM 788 N N . VAL A 1 103 ? 19.117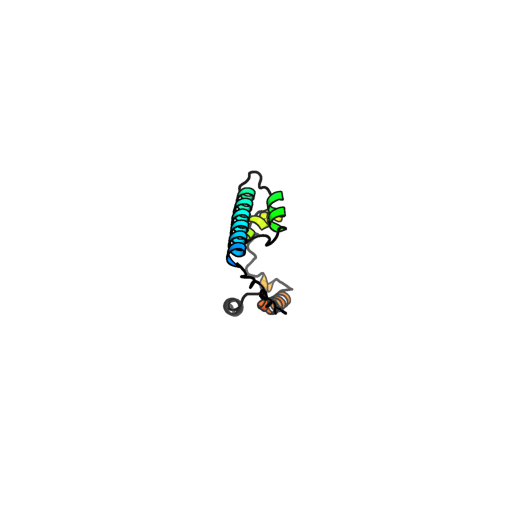 -9.638 -3.872 1.00 91.06 103 VAL A N 1
ATOM 789 C CA . VAL A 1 103 ? 17.898 -10.452 -3.782 1.00 91.06 103 VAL A CA 1
ATOM 790 C C . VAL A 1 103 ? 18.131 -11.667 -2.887 1.00 91.06 103 VAL A C 1
ATOM 792 O O . VAL A 1 103 ? 17.326 -11.897 -1.984 1.00 91.06 103 VAL A O 1
ATOM 795 N N . ARG A 1 104 ? 19.237 -12.407 -3.060 1.00 89.19 104 ARG A N 1
ATOM 796 C CA . ARG A 1 104 ? 19.565 -13.569 -2.209 1.00 89.19 104 ARG A CA 1
ATOM 797 C C . ARG A 1 104 ? 19.694 -13.180 -0.735 1.00 89.19 104 ARG A C 1
ATOM 799 O O . ARG A 1 104 ? 19.134 -13.858 0.122 1.00 89.19 104 ARG A O 1
ATOM 806 N N . ARG A 1 105 ? 20.358 -12.060 -0.437 1.00 91.38 105 ARG A N 1
ATOM 807 C CA . ARG A 1 105 ? 20.489 -11.531 0.935 1.00 91.38 105 ARG A CA 1
ATOM 808 C C . ARG A 1 105 ? 19.146 -11.092 1.535 1.00 91.38 105 ARG A C 1
ATOM 810 O O . ARG A 1 105 ? 18.973 -11.146 2.751 1.00 91.38 105 ARG A O 1
ATOM 817 N N . SER A 1 106 ? 18.189 -10.676 0.703 1.00 90.62 106 SER A N 1
ATOM 818 C CA . SER A 1 106 ? 16.870 -10.194 1.139 1.00 90.62 106 SER A CA 1
ATOM 819 C C . SER A 1 106 ? 15.854 -11.293 1.468 1.00 90.62 106 SER A C 1
ATOM 821 O O . SER A 1 106 ? 14.826 -10.986 2.069 1.00 90.62 106 SER A O 1
ATOM 823 N N . LEU A 1 107 ? 16.123 -12.559 1.121 1.00 86.00 107 LEU A N 1
ATOM 824 C CA . LEU A 1 107 ? 15.152 -13.656 1.252 1.00 86.00 107 LEU A CA 1
ATOM 825 C C . LEU A 1 107 ? 14.632 -13.849 2.682 1.00 86.00 107 LEU A C 1
ATOM 827 O O . LEU A 1 107 ? 13.452 -14.126 2.865 1.00 86.00 107 LEU A O 1
ATOM 831 N N . ARG A 1 108 ? 15.463 -13.564 3.690 1.00 87.06 108 ARG A N 1
ATOM 832 C CA . ARG A 1 108 ? 15.078 -13.586 5.111 1.00 87.06 108 ARG A CA 1
ATOM 833 C C . ARG A 1 108 ? 13.942 -12.611 5.470 1.00 87.06 108 ARG A C 1
ATOM 835 O O . ARG A 1 108 ? 13.382 -12.701 6.553 1.00 87.06 108 ARG A O 1
ATOM 842 N N . ARG A 1 109 ? 13.621 -11.637 4.608 1.00 88.12 109 ARG A N 1
ATOM 843 C CA . ARG A 1 109 ? 12.511 -10.688 4.817 1.00 88.12 109 ARG A CA 1
ATOM 844 C C . ARG A 1 109 ? 11.152 -11.260 4.411 1.00 88.12 109 ARG A C 1
ATOM 846 O O . ARG A 1 109 ? 10.136 -10.638 4.709 1.00 88.12 109 ARG A O 1
ATOM 853 N N . PHE A 1 110 ? 11.123 -12.391 3.710 1.00 85.94 110 PHE A N 1
ATOM 854 C CA . PHE A 1 110 ? 9.880 -13.065 3.355 1.00 85.94 110 PHE A CA 1
ATOM 855 C C . PHE A 1 110 ? 9.419 -13.976 4.500 1.00 85.94 110 PHE A C 1
ATOM 857 O O . PHE A 1 110 ? 10.256 -14.485 5.246 1.00 85.94 110 PHE A O 1
ATOM 864 N N . PRO A 1 111 ? 8.103 -14.203 4.650 1.00 87.38 111 PRO A N 1
ATOM 865 C CA . PRO A 1 111 ? 7.605 -15.154 5.634 1.00 87.38 111 PRO A CA 1
ATOM 866 C C . PRO A 1 111 ? 8.128 -16.583 5.357 1.00 87.38 111 PRO A C 1
ATOM 868 O O . PRO A 1 111 ? 8.286 -16.945 4.181 1.00 87.38 111 PRO A O 1
ATOM 871 N N . PRO A 1 112 ? 8.359 -17.408 6.399 1.00 83.62 112 PRO A N 1
ATOM 872 C CA . PRO A 1 112 ? 8.819 -18.791 6.244 1.00 83.62 112 PRO A CA 1
ATOM 873 C C . PRO A 1 112 ? 7.904 -19.612 5.322 1.00 83.62 112 PRO A C 1
ATOM 875 O O . PRO A 1 112 ? 6.685 -19.445 5.343 1.00 83.62 112 PRO A O 1
ATOM 878 N N . GLY A 1 113 ? 8.479 -20.494 4.495 1.00 77.81 113 GLY A N 1
ATOM 879 C CA . GLY A 1 113 ? 7.720 -21.354 3.567 1.00 77.81 113 GLY A CA 1
ATOM 880 C C . GLY A 1 113 ? 7.387 -20.731 2.200 1.00 77.81 113 GLY A C 1
ATOM 881 O O . GLY A 1 113 ? 6.865 -21.413 1.317 1.00 77.81 113 GLY A O 1
ATOM 882 N N . HIS A 1 114 ? 7.740 -19.461 1.970 1.00 63.78 114 HIS A N 1
ATOM 883 C CA . HIS A 1 114 ? 7.590 -18.789 0.666 1.00 63.78 114 HIS A CA 1
ATOM 884 C C . HIS A 1 114 ? 8.898 -18.697 -0.149 1.00 63.78 114 HIS A C 1
ATOM 886 O O . HIS A 1 114 ? 8.891 -18.225 -1.291 1.00 63.78 114 HIS A O 1
ATOM 892 N N . GLU A 1 115 ? 10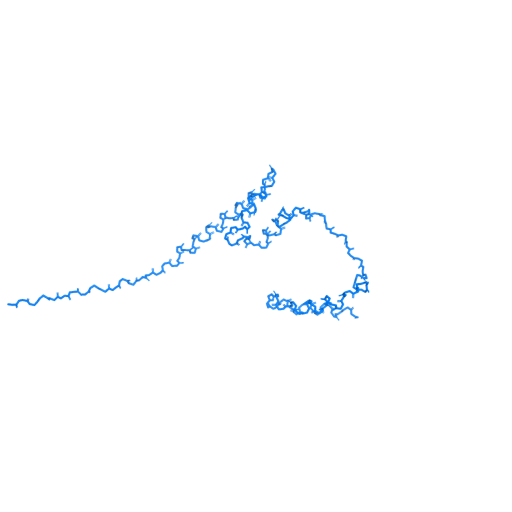.017 -19.148 0.416 1.00 59.22 115 GLU A N 1
ATOM 893 C CA . GLU A 1 115 ? 11.376 -18.996 -0.124 1.00 59.22 115 GLU A CA 1
ATOM 894 C C . GLU A 1 115 ? 11.743 -20.035 -1.202 1.00 59.22 115 GLU A C 1
ATOM 896 O O . GLU A 1 115 ? 12.321 -19.696 -2.240 1.00 59.22 115 GLU A O 1
ATOM 901 N N . GLU A 1 116 ? 11.313 -21.284 -1.033 1.00 52.09 116 GLU A N 1
ATOM 902 C CA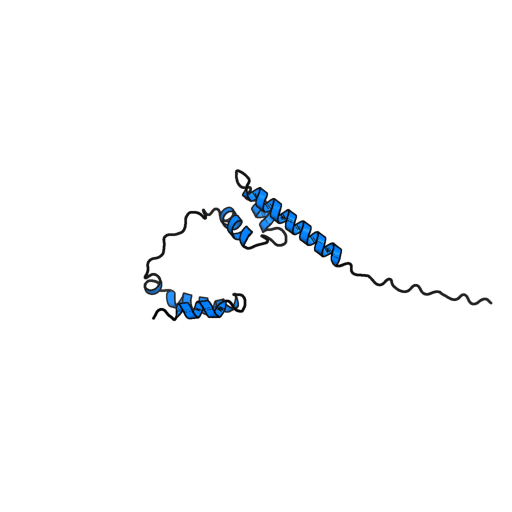 . GLU A 1 116 ? 11.763 -22.418 -1.852 1.00 52.09 116 GLU A CA 1
ATOM 903 C C . GLU A 1 116 ? 11.193 -22.404 -3.287 1.00 52.09 116 GLU A C 1
ATOM 905 O O . GLU A 1 116 ? 11.879 -22.716 -4.265 1.00 52.09 116 GLU A O 1
ATOM 910 N N . ARG A 1 117 ? 9.952 -21.927 -3.463 1.00 51.38 117 ARG A N 1
ATOM 911 C CA . ARG A 1 117 ? 9.277 -21.891 -4.778 1.00 51.38 117 ARG A CA 1
ATOM 912 C C . ARG A 1 117 ? 9.873 -20.894 -5.772 1.00 51.38 117 ARG A C 1
ATOM 914 O O . ARG A 1 117 ? 9.626 -21.029 -6.972 1.00 51.38 117 ARG A O 1
ATOM 921 N N . ARG A 1 118 ? 10.600 -19.870 -5.312 1.00 52.47 118 ARG A N 1
ATOM 922 C CA . ARG A 1 118 ? 11.032 -18.745 -6.165 1.00 52.47 118 ARG A CA 1
ATOM 923 C C . ARG A 1 118 ? 12.461 -18.900 -6.672 1.00 52.47 118 ARG A C 1
ATOM 925 O O . ARG A 1 118 ? 12.705 -18.630 -7.846 1.00 52.47 118 ARG A O 1
ATOM 932 N N . ILE A 1 119 ? 13.375 -19.410 -5.845 1.00 51.88 119 ILE A N 1
ATOM 933 C CA . ILE A 1 119 ? 14.758 -19.699 -6.266 1.00 51.88 119 ILE A CA 1
ATOM 934 C C . ILE A 1 119 ? 14.767 -20.835 -7.296 1.00 51.88 119 ILE A C 1
ATOM 936 O O . ILE A 1 119 ? 15.430 -20.745 -8.329 1.00 51.88 119 ILE A O 1
ATOM 940 N N . ALA A 1 120 ? 13.933 -21.857 -7.087 1.00 47.66 120 ALA A N 1
ATOM 941 C CA . ALA A 1 120 ? 13.864 -23.014 -7.970 1.00 47.66 120 ALA A CA 1
ATOM 942 C C . ALA A 1 120 ? 13.261 -22.716 -9.358 1.00 47.66 120 ALA A C 1
ATOM 944 O O . ALA A 1 120 ? 13.401 -23.540 -10.256 1.00 47.66 120 ALA A O 1
ATOM 945 N N . LYS A 1 121 ? 12.592 -21.569 -9.554 1.00 48.66 121 LYS A N 1
ATOM 946 C CA . LYS A 1 121 ? 12.167 -21.084 -10.883 1.00 48.66 121 LYS A CA 1
ATOM 947 C C . LYS A 1 121 ? 13.213 -20.183 -11.544 1.00 48.66 121 LYS A C 1
ATOM 949 O O . LYS A 1 121 ? 13.246 -20.102 -12.762 1.00 48.66 121 LYS A O 1
ATOM 954 N N . GLY A 1 122 ? 14.073 -19.528 -10.760 1.00 47.66 122 GLY A N 1
ATOM 955 C CA . GLY A 1 122 ? 15.165 -18.699 -11.276 1.00 47.66 122 GLY A CA 1
ATOM 956 C C . GLY A 1 122 ? 16.313 -19.499 -11.900 1.00 47.66 122 GLY A C 1
ATOM 957 O O . GLY A 1 122 ? 16.941 -18.996 -12.822 1.00 47.66 122 GLY A O 1
ATOM 958 N N . ASN A 1 123 ? 16.537 -20.736 -11.436 1.00 43.50 123 ASN A N 1
ATOM 959 C CA . ASN A 1 123 ? 17.625 -21.613 -11.897 1.00 43.50 123 ASN A CA 1
ATOM 960 C C . ASN A 1 123 ? 17.181 -22.734 -12.862 1.00 43.50 123 ASN A C 1
ATOM 962 O O . ASN A 1 123 ? 18.027 -23.486 -13.327 1.00 43.50 123 ASN A O 1
ATOM 966 N N . ARG A 1 124 ? 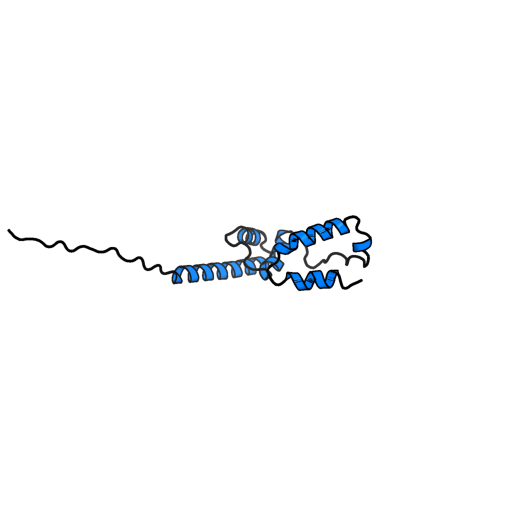15.877 -22.882 -13.154 1.00 35.69 124 ARG A N 1
ATOM 967 C CA . ARG A 1 124 ? 15.333 -23.939 -14.042 1.00 35.69 124 ARG A CA 1
ATOM 968 C C . ARG A 1 124 ? 15.132 -23.509 -15.500 1.00 35.69 124 ARG A C 1
ATOM 970 O O . ARG A 1 124 ? 14.493 -24.223 -16.262 1.00 35.69 124 ARG A O 1
ATOM 977 N N . SER A 1 125 ? 15.648 -22.345 -15.877 1.00 37.66 125 SER A N 1
ATOM 978 C CA . SER A 1 125 ? 15.630 -21.848 -17.260 1.00 37.66 125 SER A CA 1
ATOM 979 C C . SER A 1 125 ? 17.053 -21.672 -17.788 1.00 37.66 125 SER A C 1
ATOM 981 O O . SER A 1 125 ? 17.389 -20.618 -18.326 1.00 37.66 125 SER A O 1
ATOM 983 N N . LEU A 1 126 ? 17.875 -22.697 -17.555 1.00 42.94 126 LEU A N 1
ATOM 984 C CA . LEU A 1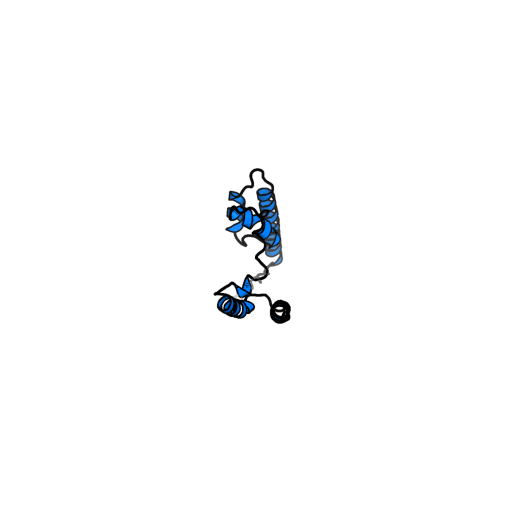 126 ? 19.060 -22.998 -18.350 1.00 42.94 126 LEU A CA 1
ATOM 985 C C . LEU A 1 126 ? 18.684 -24.111 -19.325 1.00 42.94 126 LEU A C 1
ATOM 987 O O . LEU A 1 126 ? 17.998 -25.051 -18.861 1.00 42.94 126 LEU A O 1
#

Radius of gyration: 27.76 Å; Cα contacts (8 Å, |Δi|>4): 36; chains: 1; bounding box: 41×38×103 Å

Organism: Homo sapiens (NCBI:txid9606)

Foldseek 3Di:
DDDDDDDDDDDDDPPPPPPVVVVVVVVVVVVLVVQLVVQLPDVVRNLVSLVVQQPDPCHQPDPVSCVRNVCVNVVHDPVDDPPDDDPCCLVPDPCNVVVVVVVVVCLVVDPPPPRPVPVVVVPPPD

Mean predicted aligned error: 12.9 Å